Protein AF-A0A183DC74-F1 (afdb_monomer)

Mean predicted aligned error: 15.98 Å

Foldseek 3Di:
DDDDDDDDQDADPVRDGPDPPPDDPPPPPPDDPDDDDDPVVVVVVVVVVVVVVQVVCCLAAQARPVVRGRNPPRPRYPDDDDDDDPVVDDCVVPPCNVVVVVVVVVPPD

Radius of gyration: 31.82 Å; Cα contacts (8 Å, |Δi|>4): 43; chains: 1; bounding box: 49×34×94 Å

Organism: NCBI:txid637853

Solvent-accessible surface area (backbone atoms only — not comparable to full-atom values): 7377 Å² total; per-residue (Å²): 136,87,82,79,82,82,76,85,77,72,60,45,102,80,75,44,77,62,71,77,75,78,68,79,77,73,59,85,82,78,62,79,92,63,79,87,76,62,63,67,65,48,51,55,50,50,50,51,54,52,50,51,52,52,51,52,48,29,57,67,54,23,37,36,77,92,75,75,39,71,43,92,78,48,90,78,27,96,63,82,89,74,93,71,64,75,87,80,48,65,58,84,80,40,85,63,42,67,63,56,55,57,58,61,69,70,73,77,125

Structure (mmCIF, N/CA/C/O backbone):
data_AF-A0A183DC74-F1
#
_entry.id   AF-A0A183DC74-F1
#
loop_
_atom_site.group_PDB
_atom_site.id
_atom_site.type_symbol
_atom_site.label_atom_id
_atom_site.label_alt_id
_atom_site.label_comp_id
_atom_site.label_asym_id
_atom_site.label_entity_id
_atom_site.label_seq_id
_atom_site.pdbx_PDB_ins_code
_atom_site.Cartn_x
_atom_site.Cartn_y
_atom_site.Cartn_z
_atom_site.occupancy
_atom_site.B_iso_or_equiv
_atom_site.auth_seq_id
_atom_site.auth_comp_id
_atom_site.auth_asym_id
_atom_site.auth_atom_id
_atom_site.pdbx_PDB_model_num
ATOM 1 N N . MET A 1 1 ? 12.739 16.365 -71.126 1.00 40.19 1 MET A N 1
ATOM 2 C CA . MET A 1 1 ? 12.180 15.000 -71.247 1.00 40.19 1 MET A CA 1
ATOM 3 C C . MET A 1 1 ? 12.571 14.242 -69.982 1.00 40.19 1 MET A C 1
ATOM 5 O O . MET A 1 1 ? 13.756 14.039 -69.768 1.00 40.19 1 MET A O 1
ATOM 9 N N . LYS A 1 2 ? 11.629 13.967 -69.068 1.00 42.75 2 LYS A N 1
ATOM 10 C CA . LYS A 1 2 ? 11.919 13.246 -67.815 1.00 42.75 2 LYS A CA 1
ATOM 11 C C . LYS A 1 2 ? 11.822 11.748 -68.105 1.00 42.75 2 LYS A C 1
ATOM 13 O O . LYS A 1 2 ? 10.741 11.271 -68.428 1.00 42.75 2 LYS A O 1
ATOM 18 N N . SER A 1 3 ? 12.951 11.046 -68.055 1.00 45.00 3 SER A N 1
ATOM 19 C CA . SER A 1 3 ? 13.000 9.589 -68.192 1.00 45.00 3 SER A CA 1
ATOM 20 C C . SER A 1 3 ? 12.600 8.961 -66.857 1.00 45.00 3 SER A C 1
ATOM 22 O O . SER A 1 3 ? 13.316 9.110 -65.867 1.00 45.00 3 SER A O 1
ATOM 24 N N . SER A 1 4 ? 11.433 8.320 -66.804 1.00 49.84 4 SER A N 1
ATOM 25 C CA . SER A 1 4 ? 11.025 7.519 -65.649 1.00 49.84 4 SER A CA 1
ATOM 26 C C . SER A 1 4 ? 11.718 6.164 -65.733 1.00 49.84 4 SER A C 1
ATOM 28 O O . SER A 1 4 ? 11.360 5.331 -66.564 1.00 49.84 4 SER A O 1
ATOM 30 N N . ALA A 1 5 ? 12.717 5.942 -64.881 1.00 55.09 5 ALA A N 1
ATOM 31 C CA . ALA A 1 5 ? 13.342 4.636 -64.730 1.00 55.09 5 ALA A CA 1
ATOM 32 C C . ALA A 1 5 ? 12.340 3.661 -64.088 1.00 55.09 5 ALA A C 1
ATOM 34 O O . ALA A 1 5 ? 11.938 3.832 -62.936 1.00 55.09 5 ALA A O 1
ATOM 35 N N . ILE A 1 6 ? 11.922 2.648 -64.847 1.00 55.38 6 ILE A N 1
ATOM 36 C CA . ILE A 1 6 ? 11.130 1.524 -64.342 1.00 55.38 6 ILE A CA 1
ATOM 37 C C . ILE A 1 6 ? 12.095 0.611 -63.582 1.00 55.38 6 ILE A C 1
ATOM 39 O O . ILE A 1 6 ? 12.992 0.018 -64.178 1.00 55.38 6 ILE A O 1
ATOM 43 N N . LEU A 1 7 ? 11.938 0.526 -62.260 1.00 47.53 7 LEU A N 1
ATOM 44 C CA . LEU A 1 7 ? 12.695 -0.420 -61.443 1.00 47.53 7 LEU A CA 1
ATOM 45 C C . LEU A 1 7 ? 12.153 -1.845 -61.676 1.00 47.53 7 LEU A C 1
ATOM 47 O O . LEU A 1 7 ? 10.932 -2.026 -61.631 1.00 47.53 7 LEU A O 1
ATOM 51 N N . PRO A 1 8 ? 13.011 -2.859 -61.903 1.00 51.50 8 PRO A N 1
ATOM 52 C CA . PRO A 1 8 ? 12.562 -4.235 -62.094 1.00 51.50 8 PRO A CA 1
ATOM 53 C C . PRO A 1 8 ? 11.890 -4.771 -60.826 1.00 51.50 8 PRO A C 1
ATOM 55 O O . PRO A 1 8 ? 12.460 -4.708 -59.735 1.00 51.50 8 PRO A O 1
ATOM 58 N N . VAL A 1 9 ? 10.683 -5.320 -60.966 1.00 60.44 9 VAL A N 1
ATOM 59 C CA . VAL A 1 9 ? 10.005 -6.046 -59.885 1.00 60.44 9 VAL A CA 1
ATOM 60 C C . VAL A 1 9 ? 10.576 -7.468 -59.838 1.00 60.44 9 VAL A C 1
ATOM 62 O O . VAL A 1 9 ? 10.610 -8.121 -60.880 1.00 60.44 9 VAL A O 1
ATOM 65 N N . PRO A 1 10 ? 11.021 -7.976 -58.675 1.00 56.91 10 PRO A N 1
ATOM 66 C CA . PRO A 1 10 ? 11.488 -9.352 -58.561 1.00 56.91 10 PRO A CA 1
ATOM 67 C C . PRO A 1 10 ? 10.332 -10.332 -58.814 1.00 56.91 10 PRO A C 1
ATOM 69 O O . PRO A 1 10 ? 9.257 -10.229 -58.217 1.00 56.91 10 PRO A O 1
ATOM 72 N N . VAL A 1 11 ? 10.563 -11.287 -59.712 1.00 58.69 11 VAL A N 1
ATOM 73 C CA . VAL A 1 11 ? 9.589 -12.296 -60.148 1.00 58.69 11 VAL A CA 1
ATOM 74 C C . VAL A 1 11 ? 10.019 -13.667 -59.610 1.00 58.69 11 VAL A C 1
ATOM 76 O O . VAL A 1 11 ? 11.206 -13.981 -59.599 1.00 58.69 11 VAL A O 1
ATOM 79 N N . ASN A 1 12 ? 9.071 -14.474 -59.124 1.00 63.69 12 ASN A N 1
ATOM 80 C CA . ASN A 1 12 ? 9.325 -15.861 -58.699 1.00 63.69 12 ASN A CA 1
ATOM 81 C C . ASN A 1 12 ? 9.533 -16.784 -59.925 1.00 63.69 12 ASN A C 1
ATOM 83 O O . ASN A 1 12 ? 9.070 -16.459 -61.014 1.00 63.69 12 ASN A O 1
ATOM 87 N N . ASN A 1 13 ? 10.116 -17.974 -59.741 1.00 66.25 13 ASN A N 1
ATOM 88 C CA . ASN A 1 13 ? 10.330 -19.026 -60.752 1.00 66.25 13 ASN A CA 1
ATOM 89 C C . ASN A 1 13 ? 9.078 -19.433 -61.559 1.00 66.25 13 ASN A C 1
ATOM 91 O O . ASN A 1 13 ? 9.212 -20.043 -62.613 1.00 66.25 13 ASN A O 1
ATOM 95 N N . ASN A 1 14 ? 7.873 -19.073 -61.105 1.00 69.19 14 ASN A N 1
ATOM 96 C CA . ASN A 1 14 ? 6.611 -19.310 -61.816 1.00 69.19 14 ASN A CA 1
ATOM 97 C C . ASN A 1 14 ? 6.059 -18.047 -62.510 1.00 69.19 14 ASN A C 1
ATOM 99 O O . ASN A 1 14 ? 4.858 -17.953 -62.735 1.00 69.19 14 ASN A O 1
ATOM 103 N N . ASN A 1 15 ? 6.903 -17.048 -62.788 1.00 62.31 15 ASN A N 1
ATOM 104 C CA . ASN A 1 15 ? 6.552 -15.768 -63.423 1.00 62.31 15 ASN A CA 1
ATOM 105 C C . ASN A 1 15 ? 5.483 -14.924 -62.699 1.00 62.31 15 ASN A C 1
ATOM 107 O O . ASN A 1 15 ? 4.995 -13.929 -63.234 1.00 62.31 15 ASN A O 1
ATOM 111 N N . ASN A 1 16 ? 5.145 -15.276 -61.457 1.00 64.12 16 ASN A N 1
ATOM 112 C CA . ASN A 1 16 ? 4.178 -14.535 -60.658 1.00 64.12 16 ASN A CA 1
ATOM 113 C C . ASN A 1 16 ? 4.865 -13.379 -59.913 1.00 64.12 16 ASN A C 1
ATOM 115 O O . ASN A 1 16 ? 5.935 -13.591 -59.323 1.00 64.12 16 ASN A O 1
ATOM 119 N N . PRO A 1 17 ? 4.255 -12.178 -59.882 1.00 57.69 17 PRO A N 1
ATOM 120 C CA . PRO A 1 17 ? 4.773 -11.068 -59.098 1.00 57.69 17 PRO A CA 1
ATOM 121 C C . PRO A 1 17 ? 4.781 -11.452 -57.617 1.00 57.69 17 PRO A C 1
ATOM 123 O O . PRO A 1 17 ? 3.748 -11.814 -57.047 1.00 57.69 17 PRO A O 1
ATOM 126 N N . VAL A 1 18 ? 5.953 -11.377 -56.981 1.00 57.78 18 VAL A N 1
ATOM 127 C CA . VAL A 1 18 ? 6.071 -11.557 -55.532 1.00 57.78 18 VAL A CA 1
ATOM 128 C C . VAL A 1 18 ? 5.471 -10.317 -54.883 1.00 57.78 18 VAL A C 1
ATOM 130 O O . VAL A 1 18 ? 6.124 -9.283 -54.755 1.00 57.78 18 VAL A O 1
ATOM 133 N N . LEU A 1 19 ? 4.194 -10.394 -54.502 1.00 61.28 19 LEU A N 1
ATOM 134 C CA . LEU A 1 19 ? 3.596 -9.360 -53.667 1.00 61.28 19 LEU A CA 1
ATOM 135 C C . LEU A 1 19 ? 4.408 -9.292 -52.368 1.00 61.28 19 LEU A C 1
ATOM 137 O O . LEU A 1 19 ? 4.575 -10.329 -51.717 1.00 61.28 19 LEU A O 1
ATOM 141 N N . PRO A 1 20 ? 4.915 -8.113 -51.964 1.00 59.41 20 PRO A N 1
ATOM 142 C CA . PRO A 1 20 ? 5.598 -7.992 -50.691 1.00 59.41 20 PRO A CA 1
ATOM 143 C C . PRO A 1 20 ? 4.611 -8.414 -49.605 1.00 59.41 20 PRO A C 1
ATOM 145 O O . PRO A 1 20 ? 3.578 -7.768 -49.402 1.00 59.41 20 PRO A O 1
ATOM 148 N N . MET A 1 21 ? 4.911 -9.527 -48.931 1.00 60.81 21 MET A N 1
ATOM 149 C CA . MET A 1 21 ? 4.229 -9.923 -47.705 1.00 60.81 21 MET A CA 1
ATOM 150 C C . MET A 1 21 ? 4.225 -8.690 -46.802 1.00 60.81 21 MET A C 1
ATOM 152 O O . MET A 1 21 ? 5.286 -8.216 -46.395 1.00 60.81 21 MET A O 1
ATOM 156 N N . LYS A 1 22 ? 3.042 -8.106 -46.561 1.00 55.62 22 LYS A N 1
ATOM 157 C CA . LYS A 1 22 ? 2.892 -6.946 -45.678 1.00 55.62 22 LYS A CA 1
ATOM 158 C C . LYS A 1 22 ? 3.494 -7.338 -44.335 1.00 55.62 22 LYS A C 1
ATOM 160 O O . LYS A 1 22 ? 2.904 -8.133 -43.608 1.00 55.62 22 LYS A O 1
ATOM 165 N N . SER A 1 23 ? 4.659 -6.784 -44.008 1.00 62.19 23 SER A N 1
ATOM 166 C CA . SER A 1 23 ? 5.203 -6.892 -42.663 1.00 62.19 23 SER A CA 1
ATOM 167 C C . SER A 1 23 ? 4.132 -6.391 -41.686 1.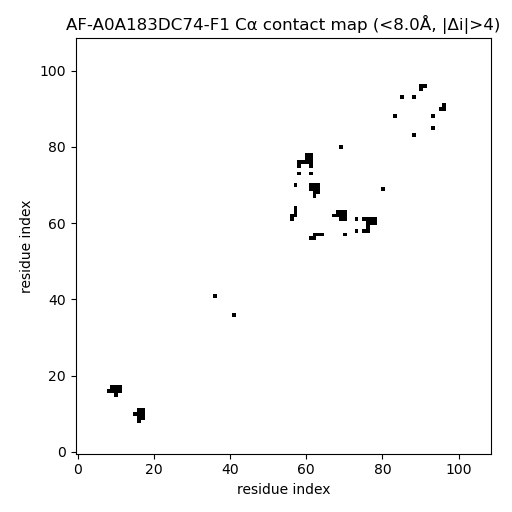00 62.19 23 SER A C 1
ATOM 169 O O . SER A 1 23 ? 3.413 -5.433 -42.011 1.00 62.19 23 SER A O 1
ATOM 171 N N . PRO A 1 24 ? 3.941 -7.046 -40.524 1.00 65.75 24 PRO A N 1
ATOM 172 C CA . PRO A 1 24 ? 2.958 -6.595 -39.551 1.00 65.75 24 PRO A CA 1
ATOM 173 C C . PRO A 1 24 ? 3.224 -5.118 -39.276 1.00 65.75 24 PRO A C 1
ATOM 175 O O . PRO A 1 24 ? 4.328 -4.748 -38.872 1.00 65.75 24 PRO A O 1
ATOM 178 N N . ARG A 1 25 ? 2.235 -4.264 -39.579 1.00 64.38 25 ARG A N 1
ATOM 179 C CA . ARG A 1 25 ? 2.353 -2.813 -39.419 1.00 64.38 25 ARG A CA 1
ATOM 180 C C . ARG A 1 25 ? 2.738 -2.557 -37.969 1.00 64.38 25 ARG A C 1
ATOM 182 O O . ARG A 1 25 ? 1.904 -2.712 -37.076 1.00 64.38 25 ARG A O 1
ATOM 189 N N . LYS A 1 26 ? 4.005 -2.211 -37.722 1.00 66.38 26 LYS A N 1
ATOM 190 C CA . LYS A 1 26 ? 4.474 -1.834 -36.389 1.00 66.38 26 LYS A CA 1
ATOM 191 C C . LYS A 1 26 ? 3.587 -0.677 -35.940 1.00 66.38 26 LYS A C 1
ATOM 193 O O . LYS A 1 26 ? 3.638 0.401 -36.526 1.00 66.38 26 LYS A O 1
ATOM 198 N N . ARG A 1 27 ? 2.724 -0.923 -34.949 1.00 70.19 27 ARG A N 1
ATOM 199 C CA . ARG A 1 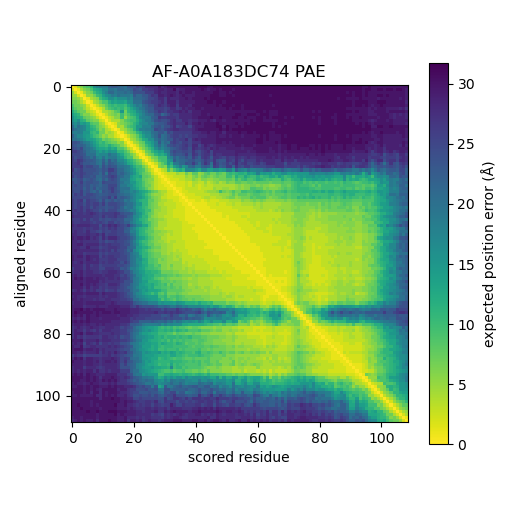27 ? 1.946 0.130 -34.288 1.00 70.19 27 ARG A CA 1
ATOM 200 C C . ARG A 1 27 ? 2.954 1.166 -33.800 1.00 70.19 27 ARG A C 1
ATOM 202 O O . ARG A 1 27 ? 3.732 0.870 -32.900 1.00 70.19 27 ARG A O 1
ATOM 209 N N . THR A 1 28 ? 2.958 2.344 -34.415 1.00 79.38 28 THR A N 1
ATOM 210 C CA . THR A 1 28 ? 3.971 3.400 -34.228 1.00 79.38 28 THR A CA 1
ATOM 211 C C . THR A 1 28 ? 4.102 3.862 -32.774 1.00 79.38 28 THR A C 1
ATOM 213 O O . THR A 1 28 ? 5.163 4.325 -32.368 1.00 79.38 28 THR A O 1
ATOM 216 N N . ALA A 1 29 ? 3.053 3.665 -31.972 1.00 87.12 29 ALA A N 1
ATOM 217 C CA . ALA A 1 29 ? 3.028 3.972 -30.546 1.00 87.12 29 ALA A CA 1
ATOM 218 C C . ALA A 1 29 ? 3.746 2.939 -29.650 1.00 87.12 29 ALA A C 1
ATOM 220 O O . ALA A 1 29 ? 4.131 3.269 -28.533 1.00 87.12 29 ALA A O 1
ATOM 221 N N . ARG A 1 30 ? 3.950 1.691 -30.100 1.00 87.25 30 ARG A N 1
ATOM 222 C CA . ARG A 1 30 ? 4.629 0.653 -29.303 1.00 87.25 30 ARG A CA 1
ATOM 223 C C . ARG A 1 30 ? 6.140 0.740 -29.502 1.00 87.25 30 ARG A C 1
ATOM 225 O O . ARG A 1 30 ? 6.722 -0.040 -30.251 1.00 87.25 30 ARG A O 1
ATOM 232 N N . ARG A 1 31 ? 6.769 1.700 -28.828 1.00 88.62 31 ARG A N 1
ATO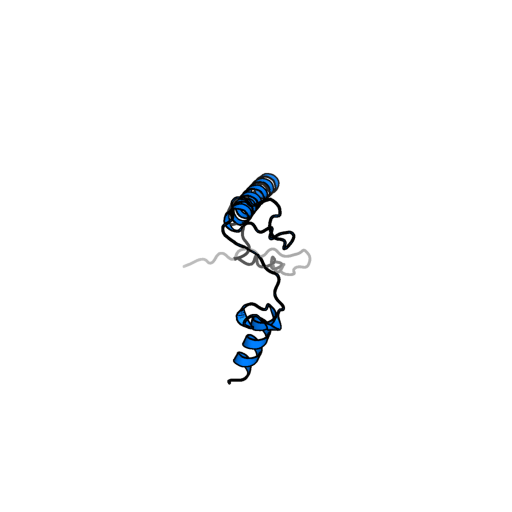M 233 C CA . ARG A 1 31 ? 8.226 1.878 -28.814 1.00 88.62 31 ARG A CA 1
ATOM 234 C C . ARG A 1 31 ? 8.721 2.141 -27.397 1.00 88.62 31 ARG A C 1
ATOM 236 O O . ARG A 1 31 ? 8.031 2.787 -26.616 1.00 88.62 31 ARG A O 1
ATOM 243 N N . ARG A 1 32 ? 9.919 1.651 -27.076 1.00 89.31 32 ARG A N 1
ATOM 244 C CA . ARG A 1 32 ? 10.615 2.050 -25.849 1.00 89.31 32 ARG A CA 1
ATOM 245 C C . ARG A 1 32 ? 11.071 3.499 -26.012 1.00 89.31 32 ARG A C 1
ATOM 247 O O . ARG A 1 32 ? 11.616 3.840 -27.059 1.00 89.31 32 ARG A O 1
ATOM 254 N N . LEU A 1 33 ? 10.801 4.333 -25.011 1.00 93.75 33 LEU A N 1
ATOM 255 C CA . LEU A 1 33 ? 11.252 5.729 -24.998 1.00 93.75 33 LEU A CA 1
ATOM 256 C C . LEU A 1 33 ? 12.715 5.838 -24.552 1.00 93.75 33 LEU A C 1
ATOM 258 O O . LEU A 1 33 ? 13.454 6.660 -25.080 1.00 93.75 33 LEU A O 1
ATOM 262 N N . PHE A 1 34 ? 13.126 4.959 -23.636 1.00 93.38 34 PHE A N 1
ATOM 263 C CA . PHE A 1 34 ? 14.476 4.873 -23.084 1.00 93.38 34 PHE A CA 1
ATOM 264 C C . PHE A 1 34 ? 15.030 3.446 -23.214 1.00 93.38 34 PHE A C 1
ATOM 266 O O . PHE A 1 34 ? 14.335 2.530 -23.671 1.00 93.38 34 PHE A O 1
ATOM 273 N N . SER A 1 35 ? 16.291 3.252 -22.829 1.00 92.94 35 SER A N 1
ATOM 274 C CA . SER A 1 35 ? 16.917 1.931 -22.755 1.00 92.94 35 SER A CA 1
ATOM 275 C C . SER A 1 35 ? 16.160 0.995 -21.797 1.00 92.94 35 SER A C 1
ATOM 277 O O . SER A 1 35 ? 15.459 1.457 -20.894 1.00 92.94 35 SER A O 1
ATOM 279 N N . PRO A 1 36 ? 16.250 -0.334 -21.998 1.00 93.44 36 PRO A N 1
ATOM 280 C CA . PRO A 1 36 ? 15.678 -1.284 -21.051 1.00 93.44 36 PRO A CA 1
ATOM 281 C C . PRO A 1 36 ? 16.242 -1.068 -19.635 1.00 93.44 36 PRO A C 1
ATOM 283 O O . PRO A 1 36 ? 17.459 -0.927 -19.495 1.00 93.44 36 PRO A O 1
ATOM 286 N N . PRO A 1 37 ? 15.383 -1.049 -18.600 1.00 93.12 37 PRO A N 1
ATOM 287 C CA . PRO A 1 37 ? 15.824 -0.876 -17.225 1.00 93.12 37 PRO A CA 1
ATOM 288 C C . PRO A 1 37 ? 16.510 -2.143 -16.701 1.00 93.12 37 PRO A C 1
ATOM 290 O O . PRO A 1 37 ? 16.266 -3.252 -17.182 1.00 93.12 37 PRO A O 1
ATOM 293 N N . ASN A 1 38 ? 17.328 -1.985 -15.661 1.00 96.19 38 ASN A N 1
ATOM 294 C CA . ASN A 1 38 ? 17.756 -3.112 -14.843 1.00 96.19 38 ASN A CA 1
ATOM 295 C C . ASN A 1 38 ? 16.634 -3.443 -13.850 1.00 96.19 38 ASN A C 1
ATOM 297 O O . ASN A 1 38 ? 16.437 -2.716 -12.879 1.00 96.19 38 ASN A O 1
ATOM 301 N N . HIS A 1 39 ? 15.908 -4.529 -14.112 1.00 95.31 39 HIS A N 1
ATOM 302 C CA . HIS A 1 39 ? 14.750 -4.936 -13.315 1.00 95.31 39 HIS A CA 1
ATOM 303 C C . HIS A 1 39 ? 15.081 -5.119 -11.833 1.00 95.31 39 HIS A C 1
ATOM 305 O O . HIS A 1 39 ? 14.354 -4.618 -10.989 1.00 95.31 39 HIS A O 1
ATOM 311 N N . ARG A 1 40 ? 16.225 -5.732 -11.509 1.00 97.00 40 ARG A N 1
ATOM 312 C CA . ARG A 1 40 ? 16.598 -5.994 -10.116 1.00 97.00 40 ARG A CA 1
ATOM 313 C C . ARG A 1 40 ? 16.806 -4.702 -9.325 1.00 97.00 40 ARG A C 1
ATOM 315 O O . ARG A 1 40 ? 16.264 -4.558 -8.239 1.00 97.00 40 ARG A O 1
ATOM 322 N N . LEU A 1 41 ? 17.561 -3.756 -9.887 1.00 96.69 41 LEU A N 1
ATOM 323 C CA . LEU A 1 41 ? 17.810 -2.464 -9.235 1.00 96.69 41 LEU A CA 1
ATOM 324 C C . LEU A 1 41 ? 16.527 -1.640 -9.100 1.00 96.69 41 LEU A C 1
ATOM 326 O O . LEU A 1 41 ? 16.342 -0.932 -8.116 1.00 96.69 41 LEU A O 1
ATOM 330 N N . PHE A 1 42 ? 15.648 -1.728 -10.096 1.00 96.00 42 PHE A N 1
ATOM 331 C CA . PHE A 1 42 ? 14.358 -1.056 -10.070 1.00 96.00 42 PHE A CA 1
ATOM 332 C C . PHE A 1 42 ? 13.444 -1.622 -8.980 1.00 96.00 42 PHE A C 1
ATOM 334 O O . PHE A 1 42 ? 12.868 -0.846 -8.224 1.00 96.00 42 PHE A O 1
ATOM 341 N N . ASP A 1 43 ? 13.364 -2.947 -8.859 1.00 97.06 43 ASP A N 1
ATOM 342 C CA . ASP A 1 43 ? 12.550 -3.613 -7.842 1.00 97.06 43 ASP A CA 1
ATOM 343 C C . ASP A 1 43 ? 13.086 -3.333 -6.430 1.00 97.06 43 ASP A C 1
ATOM 345 O O . ASP A 1 43 ? 12.308 -3.024 -5.527 1.00 97.06 43 ASP A O 1
ATOM 349 N N . GLU A 1 44 ? 14.411 -3.366 -6.244 1.00 97.88 44 GLU A N 1
ATOM 350 C CA . GLU A 1 44 ? 15.070 -2.983 -4.987 1.00 97.88 44 GLU A CA 1
ATOM 351 C C . GLU A 1 44 ? 14.732 -1.530 -4.605 1.00 97.88 44 GLU A C 1
ATOM 353 O O . GLU A 1 44 ? 14.345 -1.258 -3.466 1.00 97.88 44 GLU A O 1
ATOM 358 N N . TRP A 1 45 ? 14.831 -0.599 -5.561 1.00 97.62 45 TRP A N 1
ATOM 359 C CA . TRP A 1 45 ? 14.522 0.813 -5.331 1.00 97.62 45 TRP A CA 1
ATOM 360 C C . TRP A 1 45 ? 13.042 1.039 -5.007 1.00 97.62 45 TRP A C 1
ATOM 362 O O . TRP A 1 45 ? 12.730 1.701 -4.020 1.00 97.62 45 TRP A O 1
ATOM 372 N N . ILE A 1 46 ? 12.132 0.449 -5.786 1.00 97.69 46 ILE A N 1
ATOM 373 C CA . ILE A 1 46 ? 10.688 0.563 -5.553 1.00 97.69 46 ILE A CA 1
ATOM 374 C C . ILE A 1 46 ? 10.302 0.010 -4.192 1.00 97.69 46 ILE A C 1
ATOM 376 O O . ILE A 1 46 ? 9.527 0.641 -3.478 1.00 97.69 46 ILE A O 1
ATOM 380 N N . THR A 1 47 ? 10.828 -1.159 -3.834 1.00 97.69 47 THR A N 1
ATOM 381 C CA . THR A 1 47 ? 10.497 -1.801 -2.559 1.00 97.69 47 THR A CA 1
ATOM 382 C C . THR A 1 47 ? 10.918 -0.907 -1.401 1.00 97.69 47 THR A C 1
ATOM 384 O O . THR A 1 47 ? 10.108 -0.620 -0.523 1.00 97.69 47 THR A O 1
ATOM 387 N N . LYS A 1 48 ? 12.147 -0.379 -1.454 1.00 98.06 48 LYS A N 1
ATOM 388 C CA . LYS A 1 48 ? 12.655 0.551 -0.446 1.00 98.06 48 LYS A CA 1
ATOM 389 C C . LYS A 1 48 ? 11.768 1.791 -0.312 1.00 98.06 48 LYS A C 1
ATOM 391 O O . LYS A 1 48 ? 11.427 2.171 0.804 1.00 98.06 48 LYS A O 1
ATOM 396 N N . GLU A 1 49 ? 11.400 2.409 -1.431 1.00 98.00 49 GLU A N 1
ATOM 397 C CA . GLU A 1 49 ? 10.600 3.635 -1.424 1.00 98.00 49 GLU A CA 1
ATOM 398 C C . GLU A 1 49 ? 9.198 3.390 -0.841 1.00 98.00 49 GLU A C 1
ATOM 400 O O . GLU A 1 49 ? 8.693 4.169 -0.033 1.00 98.00 49 GLU A O 1
ATOM 405 N N . ILE A 1 50 ? 8.575 2.264 -1.201 1.00 97.06 50 ILE A N 1
ATOM 406 C CA . ILE A 1 50 ? 7.276 1.856 -0.655 1.00 97.06 50 ILE A CA 1
ATOM 407 C C . ILE A 1 50 ? 7.372 1.616 0.854 1.00 97.06 50 ILE A C 1
ATOM 409 O O . ILE A 1 50 ? 6.497 2.057 1.604 1.00 97.06 50 ILE A O 1
ATOM 413 N N . ASP A 1 51 ? 8.422 0.937 1.310 1.00 96.19 51 ASP A N 1
ATOM 414 C CA . ASP A 1 51 ? 8.617 0.645 2.729 1.00 96.19 51 ASP A CA 1
ATOM 415 C C . ASP A 1 51 ? 8.849 1.919 3.549 1.00 96.19 51 ASP A C 1
ATOM 417 O O . ASP A 1 51 ? 8.329 2.038 4.663 1.00 96.19 51 ASP A O 1
ATOM 421 N N . GLU A 1 52 ? 9.549 2.906 2.988 1.00 97.00 52 GLU A N 1
ATOM 422 C CA . GLU A 1 52 ? 9.730 4.215 3.613 1.00 97.00 52 GLU A CA 1
ATOM 423 C C . GLU A 1 52 ? 8.395 4.957 3.769 1.00 97.00 52 GLU A C 1
ATOM 425 O O . GLU A 1 52 ? 8.069 5.424 4.866 1.00 97.00 52 GLU A O 1
ATOM 430 N N . ILE A 1 53 ? 7.563 4.980 2.724 1.00 95.88 53 ILE A N 1
ATOM 431 C CA . ILE A 1 53 ? 6.218 5.571 2.784 1.00 95.88 53 ILE A CA 1
ATOM 432 C C . ILE A 1 53 ? 5.371 4.877 3.858 1.00 95.88 53 ILE A C 1
ATOM 434 O O . ILE A 1 53 ? 4.724 5.542 4.673 1.00 95.88 53 ILE A O 1
ATOM 438 N N . ARG A 1 54 ? 5.389 3.541 3.905 1.00 93.50 54 ARG A N 1
ATOM 4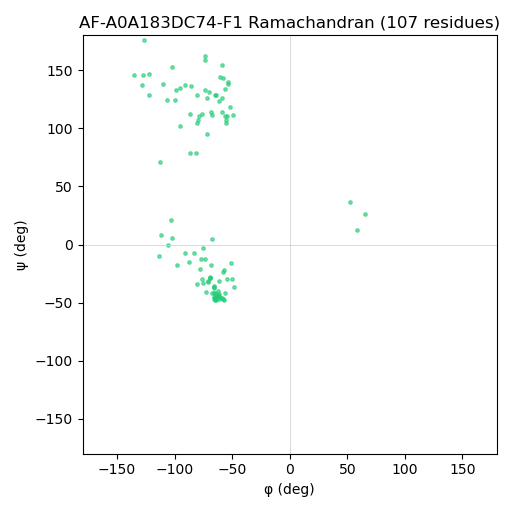39 C CA . ARG A 1 54 ? 4.651 2.766 4.915 1.00 93.50 54 ARG A CA 1
ATOM 440 C C . ARG A 1 54 ? 5.141 3.057 6.328 1.00 93.50 54 ARG A C 1
ATOM 442 O O . ARG A 1 54 ? 4.328 3.164 7.247 1.00 93.50 54 ARG A O 1
ATOM 449 N N . ALA A 1 55 ? 6.450 3.203 6.523 1.00 91.88 55 ALA A N 1
ATOM 450 C CA . ALA A 1 55 ? 7.024 3.560 7.815 1.00 91.88 55 ALA A CA 1
ATOM 451 C C . ALA A 1 55 ? 6.572 4.959 8.264 1.00 91.88 55 ALA A C 1
ATOM 453 O O . ALA A 1 55 ? 6.125 5.120 9.401 1.00 91.88 55 ALA A O 1
ATOM 454 N N . GLN A 1 56 ? 6.602 5.947 7.364 1.00 92.88 56 GLN A N 1
ATOM 455 C CA . GLN A 1 56 ? 6.136 7.308 7.645 1.00 92.88 56 GLN A CA 1
ATOM 456 C C . GLN A 1 56 ? 4.640 7.352 7.978 1.00 92.88 56 GLN A C 1
ATOM 458 O O . GLN A 1 56 ? 4.236 8.018 8.931 1.00 92.88 56 GLN A O 1
ATOM 463 N N . GLN A 1 57 ? 3.807 6.622 7.232 1.00 91.81 57 GLN A N 1
ATOM 464 C CA . GLN A 1 57 ? 2.371 6.525 7.507 1.00 91.81 57 GLN A CA 1
ATOM 465 C C . GLN A 1 57 ? 2.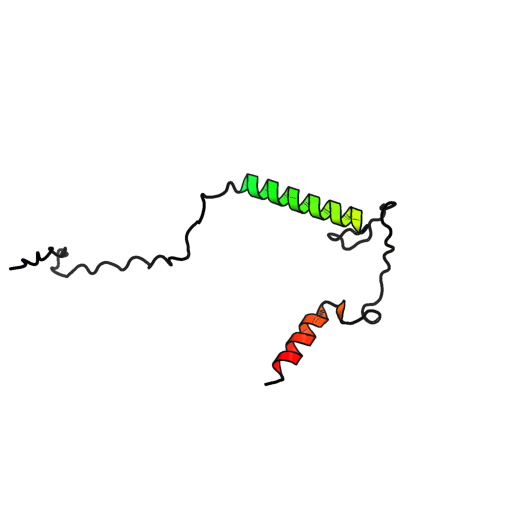101 5.893 8.873 1.00 91.81 57 GLN A C 1
ATOM 467 O O . GLN A 1 57 ? 1.302 6.419 9.648 1.00 91.81 57 GLN A O 1
ATOM 472 N N . ARG A 1 58 ? 2.803 4.803 9.196 1.00 91.00 58 ARG A N 1
ATOM 473 C CA . ARG A 1 58 ? 2.677 4.124 10.488 1.00 91.00 58 ARG A CA 1
ATOM 474 C C . ARG A 1 58 ? 3.060 5.033 11.649 1.00 91.00 58 ARG A C 1
ATOM 476 O O . ARG A 1 58 ? 2.357 5.045 12.652 1.00 91.00 58 ARG A O 1
ATOM 483 N N . LEU A 1 59 ? 4.143 5.797 11.504 1.00 89.75 59 LEU A N 1
ATOM 484 C CA . LEU A 1 59 ? 4.603 6.745 12.518 1.00 89.75 59 LEU A CA 1
ATOM 485 C C . LEU A 1 59 ? 3.608 7.896 12.705 1.00 89.75 59 LEU A C 1
ATOM 487 O O . LEU A 1 59 ? 3.250 8.224 13.830 1.00 89.75 59 LEU A O 1
ATOM 491 N N . LYS A 1 60 ? 3.135 8.485 11.602 1.00 90.81 60 LYS A N 1
ATOM 492 C CA . LYS A 1 60 ? 2.219 9.631 11.630 1.00 90.81 60 LYS A CA 1
ATOM 493 C C . LYS A 1 60 ? 0.864 9.280 12.237 1.00 90.81 60 LYS A C 1
ATOM 495 O O . LYS A 1 60 ? 0.313 10.060 13.007 1.00 90.81 60 LYS A O 1
ATOM 500 N N . TRP A 1 61 ? 0.300 8.149 11.828 1.00 92.06 61 TRP A N 1
ATOM 501 C CA . TRP A 1 61 ? -1.067 7.787 12.187 1.00 92.06 61 TRP A CA 1
ATOM 502 C C . TRP A 1 61 ? -1.133 6.837 13.377 1.00 92.06 61 TRP A C 1
ATOM 504 O O . TRP A 1 61 ? -2.192 6.712 13.967 1.00 92.06 61 TRP A O 1
ATOM 514 N N . GLY A 1 62 ? -0.041 6.162 13.747 1.00 92.81 62 GLY A N 1
ATOM 515 C CA . GLY A 1 62 ? -0.090 5.110 14.765 1.00 92.81 62 GLY A CA 1
ATOM 516 C C . GLY A 1 62 ? -0.913 3.898 14.325 1.00 92.81 62 GLY A C 1
ATOM 517 O O . GLY A 1 62 ? -1.461 3.190 15.166 1.00 92.81 62 GLY A O 1
ATOM 518 N N . PHE A 1 63 ? -1.022 3.657 13.017 1.00 92.12 63 PHE A N 1
ATOM 519 C CA . PHE A 1 63 ? -1.855 2.604 12.438 1.00 92.12 63 PHE A CA 1
ATOM 520 C C . PHE A 1 63 ? -1.052 1.731 11.472 1.00 92.12 63 PHE A C 1
ATOM 522 O O . PHE A 1 63 ? -0.265 2.238 10.667 1.00 92.12 63 PHE A O 1
ATOM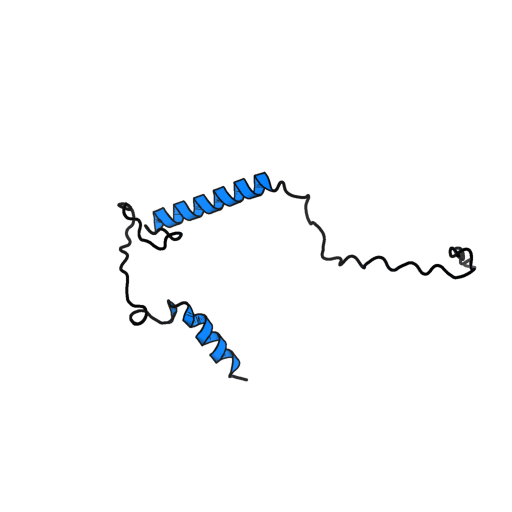 529 N N . GLN A 1 64 ? -1.248 0.416 11.543 1.00 91.94 64 GLN A N 1
ATOM 530 C CA . GLN A 1 64 ? -0.663 -0.550 10.619 1.00 91.94 64 GLN A CA 1
ATOM 531 C C . GLN A 1 64 ? -1.663 -0.865 9.510 1.00 91.94 64 GLN A C 1
ATOM 533 O O . GLN A 1 64 ? -2.590 -1.646 9.696 1.00 91.94 64 GLN A O 1
ATOM 538 N N . PHE A 1 65 ? -1.457 -0.269 8.337 1.00 90.44 65 PHE A N 1
ATOM 539 C CA . PHE A 1 65 ? -2.353 -0.454 7.193 1.00 90.44 65 PHE A CA 1
ATOM 540 C C . PHE A 1 65 ? -2.301 -1.866 6.598 1.00 90.44 65 PHE A C 1
ATOM 542 O O . PHE A 1 65 ? -3.311 -2.329 6.088 1.00 90.44 65 PHE A O 1
ATOM 549 N N . ASP A 1 66 ? -1.167 -2.569 6.695 1.00 89.94 66 ASP A N 1
ATOM 550 C CA . ASP A 1 66 ? -1.032 -3.924 6.137 1.00 89.94 66 ASP A CA 1
ATOM 551 C C . ASP A 1 66 ? -1.837 -4.973 6.925 1.00 89.94 66 ASP A C 1
ATOM 553 O O . ASP A 1 66 ? -2.310 -5.952 6.356 1.00 89.94 66 ASP A O 1
ATOM 557 N N . SER A 1 67 ? -1.981 -4.777 8.239 1.00 91.31 67 SER A N 1
ATOM 558 C CA . SER A 1 67 ? -2.723 -5.670 9.136 1.00 91.31 67 SER A CA 1
ATOM 559 C C . SER A 1 67 ? -4.076 -5.099 9.561 1.00 91.31 67 SER A C 1
ATOM 561 O O . SER A 1 67 ? -4.777 -5.755 10.323 1.00 91.31 67 SER A O 1
ATOM 563 N N . GLU A 1 68 ? -4.425 -3.892 9.106 1.00 90.88 68 GLU A N 1
ATOM 564 C CA . GLU A 1 68 ? -5.626 -3.139 9.492 1.00 90.88 68 GLU A CA 1
ATOM 565 C C . GLU A 1 68 ? -5.811 -2.985 11.011 1.00 90.88 68 GLU A C 1
ATOM 567 O O . GLU A 1 68 ? -6.927 -3.006 11.526 1.00 90.88 68 GLU A O 1
ATOM 572 N N . ASN A 1 69 ? -4.713 -2.807 11.747 1.00 90.56 69 ASN A N 1
ATOM 573 C CA . ASN A 1 69 ? -4.744 -2.717 13.204 1.00 90.56 69 ASN A CA 1
ATOM 574 C C . ASN A 1 69 ? -4.037 -1.458 13.732 1.00 90.56 69 ASN A C 1
ATOM 576 O O . ASN A 1 69 ? -3.004 -1.049 13.191 1.00 90.56 69 ASN A O 1
ATOM 580 N N . PRO A 1 70 ? -4.522 -0.858 14.835 1.00 90.62 70 PRO A N 1
ATOM 581 C CA . PRO A 1 70 ? -3.774 0.167 15.555 1.00 90.62 70 PRO A CA 1
ATOM 582 C C . PRO A 1 70 ? -2.417 -0.373 16.023 1.00 90.62 70 PRO A C 1
ATOM 584 O O . PRO A 1 70 ? -2.290 -1.530 16.431 1.00 90.62 70 PRO A O 1
ATOM 587 N N . CYS A 1 71 ? -1.382 0.463 15.999 1.00 84.12 71 CYS A N 1
ATOM 588 C CA . CYS A 1 71 ? -0.075 0.089 16.525 1.00 84.12 71 CYS A CA 1
ATOM 589 C C . CYS A 1 71 ? -0.150 -0.076 18.049 1.00 84.12 71 CYS A C 1
ATOM 591 O O . CYS A 1 71 ? -0.220 0.914 18.772 1.00 84.12 71 CYS A O 1
ATOM 593 N N . ALA A 1 72 ? -0.019 -1.309 18.544 1.00 70.38 72 ALA A N 1
ATOM 594 C CA . ALA A 1 72 ? -0.029 -1.612 19.981 1.00 70.38 72 ALA A CA 1
ATOM 595 C C . ALA A 1 72 ? 1.046 -0.861 20.801 1.00 70.38 72 ALA A C 1
ATOM 597 O O . ALA A 1 72 ? 0.902 -0.705 22.009 1.00 70.38 72 ALA A O 1
ATOM 598 N N . ALA A 1 73 ? 2.121 -0.403 20.151 1.00 61.47 73 ALA A N 1
ATOM 599 C CA . ALA A 1 73 ? 3.287 0.217 20.785 1.00 61.47 73 ALA A CA 1
ATOM 600 C C . ALA A 1 73 ? 3.454 1.719 20.480 1.00 61.47 73 ALA A C 1
ATOM 602 O O . ALA A 1 73 ? 4.494 2.292 20.802 1.00 61.47 73 ALA A O 1
ATOM 603 N N . SER A 1 74 ? 2.487 2.372 19.824 1.00 58.88 74 SER A N 1
ATOM 604 C CA . SER A 1 74 ? 2.657 3.771 19.414 1.00 58.88 74 SER A CA 1
ATOM 605 C C . SER A 1 74 ? 2.364 4.733 20.565 1.00 58.88 74 SER A C 1
ATOM 607 O O . SER A 1 74 ? 1.319 5.370 20.618 1.00 58.88 74 SER A O 1
ATOM 609 N N . SER A 1 75 ? 3.326 4.896 21.473 1.00 61.44 75 SER A N 1
ATOM 610 C CA . SER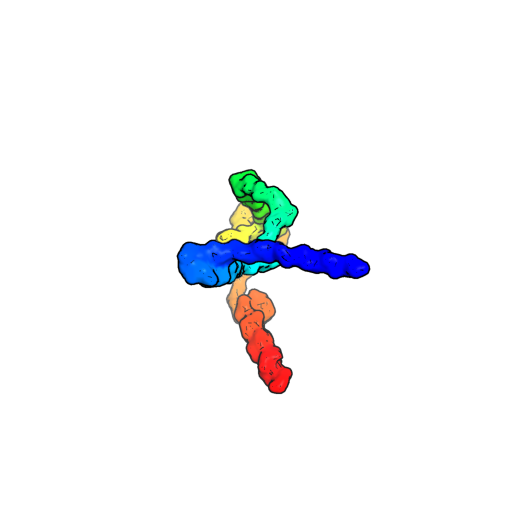 A 1 75 ? 3.341 5.995 22.453 1.00 61.44 75 SER A CA 1
ATOM 611 C C . SER A 1 75 ? 3.562 7.380 21.810 1.00 61.44 75 SER A C 1
ATOM 613 O O . SER A 1 75 ? 3.733 8.359 22.527 1.00 61.44 75 SER A O 1
ATOM 615 N N . GLN A 1 76 ? 3.617 7.460 20.474 1.00 66.69 76 GLN A N 1
ATOM 616 C CA . GLN A 1 76 ? 3.963 8.655 19.695 1.00 66.69 76 GLN A CA 1
ATOM 617 C C . GLN A 1 76 ? 2.814 9.223 18.851 1.00 66.69 76 GLN A C 1
ATOM 619 O O . GLN A 1 76 ? 2.973 10.303 18.294 1.00 66.69 76 GLN A O 1
ATOM 624 N N . SER A 1 77 ? 1.687 8.522 18.714 1.00 73.00 77 SER A N 1
ATOM 625 C CA . SER A 1 77 ? 0.574 8.988 17.879 1.00 73.00 77 SER A CA 1
ATOM 626 C C . SER A 1 77 ? -0.514 9.658 18.711 1.00 73.00 77 SER A C 1
ATOM 628 O O . SER A 1 77 ? -0.997 9.065 19.672 1.00 73.00 77 SER A O 1
ATOM 630 N N . ASP A 1 78 ? -0.977 10.826 18.265 1.00 85.25 78 ASP A N 1
ATOM 631 C CA . ASP A 1 78 ? -2.067 11.586 18.902 1.00 85.25 78 ASP A CA 1
ATOM 632 C C . ASP A 1 78 ? -3.470 10.992 18.642 1.00 85.25 78 ASP A C 1
ATOM 634 O O . ASP A 1 78 ? -4.476 11.502 19.136 1.00 85.25 78 ASP A O 1
ATOM 638 N N . TYR A 1 79 ? -3.561 9.928 17.838 1.00 88.38 79 TYR A N 1
ATOM 639 C CA . TYR A 1 79 ? -4.822 9.319 17.418 1.00 88.38 79 TYR A CA 1
ATOM 640 C C . TYR A 1 79 ? -5.208 8.132 18.300 1.00 88.38 79 TYR A C 1
ATOM 642 O O . TYR A 1 79 ? -4.403 7.238 18.560 1.00 88.38 79 TYR A O 1
ATOM 650 N N . ILE A 1 80 ? -6.483 8.093 18.689 1.00 88.31 80 ILE A N 1
ATOM 651 C CA . ILE A 1 80 ? -7.111 6.954 19.360 1.00 88.31 80 ILE A CA 1
ATOM 652 C C . ILE A 1 80 ? -8.025 6.268 18.351 1.00 88.31 80 ILE A C 1
ATOM 654 O O . ILE A 1 80 ? -8.917 6.896 17.781 1.00 88.31 80 ILE A O 1
ATOM 658 N N . PHE A 1 81 ? -7.813 4.972 18.145 1.00 90.06 81 PHE A N 1
ATOM 659 C CA . PHE A 1 81 ? -8.602 4.177 17.213 1.00 90.06 81 PHE A CA 1
ATOM 660 C C . PHE A 1 81 ? -9.662 3.382 17.960 1.00 90.06 81 PHE A C 1
ATOM 662 O O . PHE A 1 81 ? -9.350 2.590 18.849 1.00 90.06 81 PHE A O 1
ATOM 669 N N . THR A 1 82 ? -10.916 3.572 17.566 1.00 91.19 82 THR A N 1
ATOM 670 C CA . THR A 1 82 ? -12.058 2.812 18.067 1.00 91.19 82 THR A CA 1
ATOM 671 C C . THR A 1 82 ? -12.761 2.138 16.898 1.00 91.19 82 THR A C 1
ATOM 673 O O . THR A 1 82 ? -13.076 2.768 15.889 1.00 91.19 82 THR A O 1
ATOM 676 N N . ALA A 1 83 ? -12.995 0.832 17.018 1.00 91.25 83 ALA A N 1
ATOM 677 C CA . ALA A 1 83 ? -13.829 0.121 16.062 1.00 91.25 83 ALA A CA 1
ATOM 678 C C . ALA A 1 83 ? -15.288 0.535 16.287 1.00 91.25 83 ALA A C 1
ATOM 680 O O . ALA A 1 83 ? -15.795 0.443 17.406 1.00 91.25 83 ALA A O 1
ATOM 681 N N . VAL A 1 84 ? -15.949 0.994 15.227 1.00 93.19 84 VAL A N 1
ATOM 682 C CA . VAL A 1 84 ? -17.356 1.400 15.256 1.00 93.19 84 VAL A CA 1
ATOM 683 C C . VAL A 1 84 ? -18.157 0.594 14.233 1.00 93.19 84 VAL A C 1
ATOM 685 O O . VAL A 1 84 ? -17.613 0.242 13.183 1.00 93.19 84 VAL A O 1
ATOM 688 N N . PRO A 1 85 ? -19.437 0.288 14.505 1.00 93.25 85 PRO A N 1
ATOM 689 C CA . PRO A 1 85 ? -20.292 -0.388 13.535 1.00 93.25 85 PRO A CA 1
ATOM 690 C C . PRO A 1 85 ? -20.453 0.437 12.247 1.00 93.25 85 PRO A C 1
ATOM 692 O O . PRO A 1 85 ? -20.531 1.668 12.300 1.00 93.25 85 PR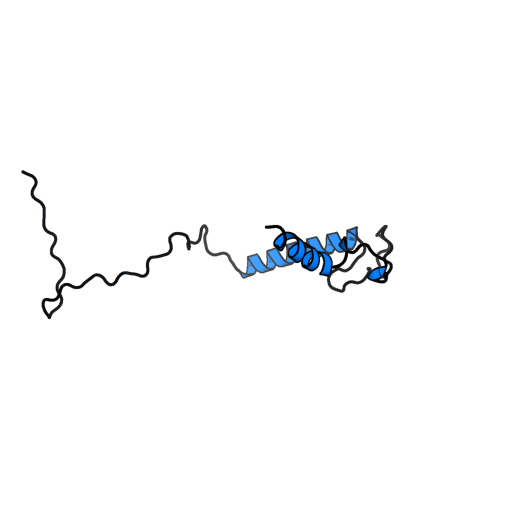O A O 1
ATOM 695 N N . ALA A 1 86 ? -20.528 -0.219 11.088 1.00 89.94 86 ALA A N 1
ATOM 696 C CA . ALA A 1 86 ? -20.586 0.447 9.781 1.00 89.94 86 ALA A CA 1
ATOM 697 C C . ALA A 1 86 ? -21.825 1.346 9.615 1.00 89.94 86 ALA A C 1
ATOM 699 O O . ALA A 1 86 ? -21.771 2.377 8.953 1.00 89.94 86 ALA A O 1
ATOM 700 N N . GLU A 1 87 ? -22.934 0.981 10.249 1.00 91.12 87 GLU A N 1
ATOM 701 C CA . GLU A 1 87 ? -24.184 1.738 10.280 1.00 91.12 87 GLU A CA 1
ATOM 702 C C . GLU A 1 87 ? -24.096 3.051 11.071 1.00 91.12 87 GLU A C 1
ATOM 704 O O . GLU A 1 87 ? -24.952 3.919 10.914 1.00 91.12 87 GLU A O 1
ATOM 709 N N . SER A 1 88 ? -23.073 3.207 11.917 1.00 93.69 88 SER A N 1
ATOM 710 C CA . SER A 1 88 ? -22.892 4.400 12.752 1.00 93.69 88 SER A CA 1
ATOM 711 C C . SER A 1 88 ? -22.120 5.521 12.053 1.00 93.69 88 SER A C 1
ATOM 713 O O . SER A 1 88 ? -22.139 6.665 12.509 1.00 93.69 88 SER A O 1
ATOM 715 N N . VAL A 1 89 ? -21.449 5.210 10.941 1.00 90.06 89 VAL A N 1
ATOM 716 C CA . VAL A 1 89 ? -20.675 6.175 10.157 1.00 90.06 89 VAL A CA 1
ATOM 717 C C . VAL A 1 89 ? -21.436 6.593 8.905 1.00 90.06 89 VAL A C 1
ATOM 719 O O . VAL A 1 89 ? -22.254 5.854 8.361 1.00 90.06 89 VAL A O 1
ATOM 722 N N . SER A 1 90 ? -21.160 7.807 8.421 1.00 90.00 90 SER A N 1
ATOM 723 C CA . SER A 1 90 ? -21.733 8.282 7.158 1.00 90.00 90 SER A CA 1
ATOM 724 C C . SER A 1 90 ? -21.440 7.284 6.030 1.00 90.00 90 SER A C 1
ATOM 726 O O . SER A 1 90 ? -20.289 6.841 5.919 1.00 90.00 90 SER A O 1
ATOM 728 N N . PRO A 1 91 ? -22.411 6.997 5.134 1.00 87.25 91 PRO A N 1
ATOM 729 C CA . PRO A 1 91 ? -22.199 6.111 3.995 1.00 87.25 91 PRO A CA 1
ATOM 730 C C . PRO A 1 91 ? -20.959 6.467 3.177 1.00 87.25 91 PRO A C 1
ATOM 732 O O . PRO A 1 91 ? -20.322 5.571 2.648 1.00 87.25 91 PRO A O 1
ATOM 735 N N . PHE A 1 92 ? -20.572 7.745 3.133 1.00 87.06 92 PHE A N 1
ATOM 736 C CA . PHE A 1 92 ? -19.350 8.224 2.485 1.00 87.06 92 PHE A CA 1
ATOM 737 C C . PHE A 1 92 ? -18.083 7.425 2.848 1.00 87.06 92 PHE A C 1
ATOM 739 O O . PHE A 1 92 ? -17.236 7.213 1.984 1.00 87.06 92 PHE A O 1
ATOM 746 N N . PHE A 1 93 ? -17.954 6.967 4.097 1.00 87.06 93 PHE A N 1
ATOM 747 C CA . PHE A 1 93 ? -16.787 6.209 4.565 1.00 87.06 93 PHE A CA 1
ATOM 748 C C . PHE A 1 93 ? -16.859 4.711 4.243 1.00 87.06 93 PHE A C 1
ATOM 750 O O . PHE A 1 93 ? -15.885 3.989 4.445 1.00 87.06 93 PHE A O 1
ATOM 757 N N . LEU A 1 94 ? -17.995 4.231 3.734 1.00 86.50 94 LEU A N 1
ATOM 758 C CA . LEU A 1 94 ? -18.203 2.833 3.387 1.00 86.50 94 LEU A CA 1
ATOM 759 C C . LEU A 1 94 ? -17.818 2.587 1.925 1.00 86.50 94 LEU A C 1
ATOM 761 O O . LEU A 1 94 ? -18.211 3.323 1.018 1.00 86.50 94 LEU A O 1
ATOM 765 N N . SER A 1 95 ? -17.125 1.478 1.671 1.00 78.25 95 SER A N 1
ATOM 766 C CA . SER A 1 95 ? -16.700 1.050 0.328 1.00 78.25 95 SER A CA 1
ATOM 767 C C . SER A 1 95 ? -17.855 0.958 -0.684 1.00 78.25 95 SER A C 1
ATOM 769 O O . SER A 1 95 ? -17.680 1.231 -1.873 1.00 78.25 95 SER A O 1
ATOM 771 N N . ASN A 1 96 ? -19.065 0.654 -0.212 1.00 74.88 96 ASN A N 1
ATOM 772 C CA . ASN A 1 96 ? -20.263 0.513 -1.042 1.00 74.88 96 ASN A CA 1
ATOM 773 C C . ASN A 1 96 ? -20.839 1.847 -1.558 1.00 74.88 96 ASN A C 1
ATOM 775 O O . ASN A 1 96 ? -21.674 1.845 -2.467 1.00 74.88 96 ASN A O 1
ATOM 779 N N . PHE A 1 97 ? -20.404 3.000 -1.042 1.00 68.19 97 PHE A N 1
ATOM 780 C CA . PHE A 1 97 ? -20.931 4.304 -1.461 1.00 68.19 97 PHE A CA 1
ATOM 781 C C . PHE A 1 97 ? -20.613 4.656 -2.919 1.00 68.19 97 PHE A C 1
ATOM 783 O O . PHE A 1 97 ? -21.464 5.189 -3.639 1.00 68.19 97 PHE A O 1
ATOM 790 N N . LEU A 1 98 ? -19.418 4.299 -3.398 1.00 65.00 98 LEU A N 1
ATOM 791 C CA . LEU A 1 98 ? -19.016 4.543 -4.789 1.00 65.00 98 LEU A CA 1
ATOM 792 C C . LEU A 1 98 ? -19.788 3.668 -5.791 1.00 65.00 98 LEU A C 1
ATOM 794 O O . LEU A 1 98 ? -20.004 4.076 -6.933 1.00 65.00 98 LEU A O 1
ATOM 798 N N . LEU A 1 99 ? -20.236 2.485 -5.365 1.00 64.19 99 LEU A N 1
ATOM 799 C CA . LEU A 1 99 ? -21.083 1.604 -6.173 1.00 64.19 99 LEU A CA 1
ATOM 800 C C . LEU A 1 99 ? -22.509 2.160 -6.288 1.00 64.19 99 LEU A C 1
ATOM 802 O O . LEU A 1 99 ? -23.076 2.170 -7.377 1.00 64.19 99 LEU A O 1
ATOM 806 N N . SER A 1 100 ? -23.058 2.694 -5.194 1.00 58.81 100 SER A N 1
ATOM 807 C CA . SER A 1 100 ? -24.409 3.274 -5.163 1.00 58.81 100 SER A CA 1
ATOM 808 C C . SER A 1 100 ? -24.529 4.563 -5.995 1.00 58.81 100 SER A C 1
ATOM 810 O O . SER A 1 100 ? -25.475 4.740 -6.766 1.00 58.81 100 SER A O 1
ATOM 812 N N . THR A 1 101 ? -23.531 5.448 -5.922 1.00 58.88 101 THR A N 1
ATOM 813 C CA . THR A 1 101 ? -23.548 6.747 -6.625 1.00 58.88 101 THR A CA 1
ATOM 814 C C . THR A 1 101 ? -23.380 6.634 -8.144 1.00 58.88 101 THR A C 1
ATOM 816 O O . THR A 1 101 ? -23.980 7.423 -8.875 1.00 58.88 101 THR A O 1
ATOM 819 N N . ARG A 1 102 ? -22.642 5.634 -8.653 1.00 55.91 102 ARG A N 1
ATOM 820 C CA . ARG A 1 102 ? -22.521 5.387 -10.107 1.00 55.91 102 ARG A CA 1
ATOM 821 C C . ARG A 1 102 ? -23.807 4.880 -10.756 1.00 55.91 102 ARG A C 1
ATOM 823 O O . ARG A 1 102 ? -24.022 5.128 -11.937 1.00 55.91 102 ARG A O 1
ATOM 830 N N . ILE A 1 103 ? -24.656 4.177 -10.009 1.00 54.00 103 ILE A N 1
ATOM 831 C CA . ILE A 1 103 ? -25.921 3.660 -10.546 1.00 54.00 103 ILE A CA 1
ATOM 832 C C . ILE A 1 103 ? -26.943 4.800 -10.680 1.00 54.00 103 ILE A C 1
ATOM 834 O O . ILE A 1 103 ? -27.705 4.836 -11.642 1.00 54.00 103 ILE A O 1
ATOM 83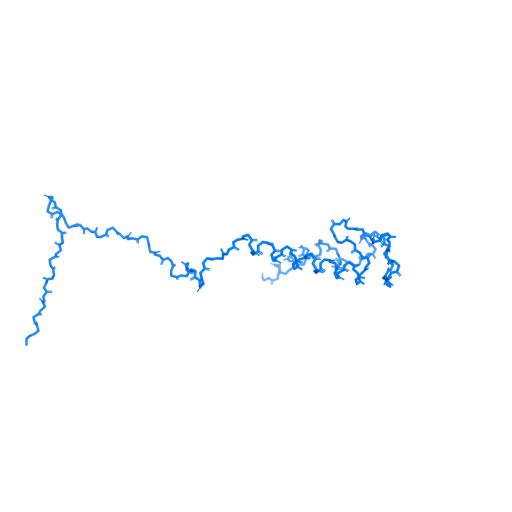8 N N . GLN A 1 104 ? -26.913 5.791 -9.783 1.00 51.06 104 GLN A N 1
ATOM 839 C CA . GLN A 1 104 ? -27.846 6.921 -9.834 1.00 51.06 104 GLN A CA 1
ATOM 840 C C . GLN A 1 104 ? -27.515 7.961 -10.915 1.00 51.06 104 GLN A C 1
ATOM 842 O O . GLN A 1 104 ? -28.431 8.587 -11.449 1.00 51.06 104 GLN A O 1
ATOM 847 N N . SER A 1 105 ? -26.241 8.139 -11.284 1.00 52.41 105 SER A N 1
ATOM 848 C CA . SER A 1 105 ? -25.853 9.073 -12.354 1.00 52.41 105 SER A CA 1
ATOM 849 C C . SER A 1 105 ? -26.123 8.546 -13.769 1.00 52.41 105 SER A C 1
ATOM 851 O O . SER A 1 105 ? -26.102 9.330 -14.712 1.00 52.41 105 SER A O 1
ATOM 853 N N . SER A 1 106 ? -26.430 7.253 -13.926 1.00 48.19 106 SER A N 1
ATOM 854 C CA . SER A 1 106 ? -26.754 6.641 -15.223 1.00 48.19 106 SER A CA 1
ATOM 855 C C . SER A 1 106 ? -28.252 6.652 -15.572 1.00 48.19 106 SER A C 1
ATOM 857 O O . SER A 1 106 ? -28.599 6.283 -16.688 1.00 48.19 106 SER A O 1
ATOM 859 N N . ILE A 1 107 ? -29.141 7.053 -14.652 1.00 52.19 107 ILE A N 1
ATOM 860 C CA . ILE A 1 107 ? -30.612 7.015 -14.840 1.00 52.19 107 ILE A CA 1
ATOM 861 C C . ILE A 1 107 ? -31.192 8.410 -15.170 1.00 52.19 107 ILE A C 1
ATOM 863 O O . ILE A 1 107 ? -32.399 8.586 -15.299 1.00 52.19 107 ILE A O 1
ATOM 867 N N . ARG A 1 108 ? -30.347 9.433 -15.354 1.00 46.97 108 ARG A N 1
ATOM 868 C CA . ARG A 1 108 ? -30.784 10.763 -15.813 1.00 46.97 108 ARG A CA 1
ATOM 869 C C . ARG A 1 108 ? -30.256 11.074 -17.211 1.00 46.97 108 ARG A C 1
ATOM 871 O O . ARG A 1 108 ? -29.392 11.930 -17.336 1.00 46.97 108 ARG A O 1
ATOM 878 N N . HIS A 1 109 ? -30.780 10.396 -18.228 1.00 40.62 109 HIS A N 1
ATOM 879 C CA . HIS A 1 109 ? -30.831 10.886 -19.608 1.00 40.62 109 HIS A CA 1
ATOM 880 C C . HIS A 1 109 ? -32.027 10.275 -20.328 1.00 40.62 109 HIS A C 1
ATOM 882 O O . HIS A 1 109 ? -32.213 9.045 -20.199 1.00 40.62 109 HIS A O 1
#

Sequence (109 aa):
MKSSAILPVPVNNNNNPVLPMKSPRKRTARRRLFSPPNHRLFDEWITKEIDEIRAQQRLKWGFQFDSENPCAASSQSDYIFTAVPAESVSPFFLSNFLLSTRIQSSIRH

pLDDT: mean 77.46, std 17.6, range [40.19, 98.06]

Secondary structure (DSSP, 8-state):
------PPPPB-TTS-B----------TT---SSPPP-HHHHHHHHHHHHHHHHHHHHHHHSEETTTTEE-TT-TT---------GGGS-GGGSTTHHHHHHHHTTS--

InterPro domains:
  IPR044898 Cyclin-dependent kinase inhibitor domain superfamily [G3DSA:4.10.365.10] (25-105)